Protein AF-A0A354TIG1-F1 (afdb_monomer_lite)

Secondary structure (DSSP, 8-state):
-----HHHHHHHHHHHHHHHHHHHSS--------TT-------SS-HHHH-TT--EEEESSTTTEEEETTPPTT---STTTEEEEE-TTT--EEEEETT--SSS-HHHHHHHHHHHTT---S----THHHHHHHHHHHHHTS----

Sequence (146 aa):
MFTMPSSLWHRLSFQRLLLLVLSMLGSSCAGMKNREGIILVIDREDVRTWNPLNVWAESATAPNHYFPRGMKKGTPLDETHGRWVIDPQDNWRFYVPHNGTSLYSRQLLDEMAKTATNQHSKKIFPLLFLGRLIEGVVQSAGNLPG

Radius of gyration: 25.39 Å; chains: 1; bounding box: 33×54×96 Å

Structure (mmCIF, N/CA/C/O backbone):
data_AF-A0A354TIG1-F1
#
_entry.id   AF-A0A354TIG1-F1
#
loop_
_atom_site.group_PDB
_atom_site.id
_atom_site.type_symbol
_atom_site.label_atom_id
_atom_site.label_alt_id
_atom_site.label_comp_id
_atom_site.label_asym_id
_atom_site.label_entity_id
_atom_site.label_seq_id
_atom_site.pdbx_PDB_ins_code
_atom_site.Cartn_x
_atom_site.Cartn_y
_atom_site.Cartn_z
_atom_site.occupancy
_atom_site.B_iso_or_equiv
_atom_site.auth_seq_id
_atom_site.auth_comp_id
_atom_site.auth_asym_id
_atom_site.auth_atom_id
_atom_site.pdbx_PDB_model_num
ATOM 1 N N . MET A 1 1 ? -10.319 -20.454 -67.296 1.00 46.06 1 MET A N 1
ATOM 2 C CA . MET A 1 1 ? -10.581 -21.251 -66.079 1.00 46.06 1 MET A CA 1
ATOM 3 C C . MET A 1 1 ? -9.219 -21.618 -65.499 1.00 46.06 1 MET A C 1
ATOM 5 O O . MET A 1 1 ? -8.534 -22.438 -66.089 1.00 46.06 1 MET A O 1
ATOM 9 N N . PHE A 1 2 ? -8.744 -20.902 -64.474 1.00 48.91 2 PHE A N 1
ATOM 10 C CA . PHE A 1 2 ? -7.401 -21.105 -63.911 1.00 48.91 2 PHE A CA 1
ATOM 11 C C . PHE A 1 2 ? -7.478 -22.095 -62.746 1.00 48.91 2 PHE A C 1
ATOM 13 O O . PHE A 1 2 ? -7.957 -21.758 -61.667 1.00 48.91 2 PHE A O 1
ATOM 20 N N . THR A 1 3 ? -7.026 -23.325 -62.972 1.00 54.56 3 THR A N 1
ATOM 21 C CA . THR A 1 3 ? -6.864 -24.345 -61.931 1.00 54.56 3 THR A CA 1
ATOM 22 C C . THR A 1 3 ? -5.490 -24.186 -61.289 1.00 54.56 3 THR A C 1
ATOM 24 O O . THR A 1 3 ? -4.472 -24.488 -61.909 1.00 54.56 3 THR A O 1
ATOM 27 N N . MET A 1 4 ? -5.452 -23.684 -60.053 1.00 45.88 4 MET A N 1
ATOM 28 C CA . MET A 1 4 ? -4.219 -23.637 -59.265 1.00 45.88 4 MET A CA 1
ATOM 29 C C . MET A 1 4 ? -3.849 -25.035 -58.737 1.00 45.88 4 MET A C 1
ATOM 31 O O . MET A 1 4 ? -4.734 -25.753 -58.264 1.00 45.88 4 MET A O 1
ATOM 35 N N . PRO A 1 5 ? -2.560 -25.423 -58.771 1.00 60.56 5 PRO A N 1
ATOM 36 C CA . PRO A 1 5 ? -2.109 -26.734 -58.317 1.00 60.56 5 PRO A CA 1
ATOM 37 C C . PRO A 1 5 ? -2.230 -26.891 -56.791 1.00 60.56 5 PRO A C 1
ATOM 39 O O . PRO A 1 5 ? -1.951 -25.975 -56.016 1.00 60.56 5 PRO A O 1
ATOM 42 N N . SER A 1 6 ? -2.636 -28.084 -56.355 1.00 58.69 6 SER A N 1
ATOM 43 C CA . SER A 1 6 ? -2.968 -28.449 -54.965 1.00 58.69 6 SER A CA 1
ATOM 44 C C . SER A 1 6 ? -1.831 -28.252 -53.949 1.00 58.69 6 SER A C 1
ATOM 46 O O . SER A 1 6 ? -2.088 -28.086 -52.757 1.00 58.69 6 SER A O 1
ATOM 48 N N . SER A 1 7 ? -0.576 -28.185 -54.396 1.00 54.44 7 SER A N 1
ATOM 49 C CA . SER A 1 7 ? 0.594 -27.937 -53.542 1.00 54.44 7 SER A CA 1
ATOM 50 C C . SER A 1 7 ? 0.713 -26.486 -53.045 1.00 54.44 7 SER A C 1
ATOM 52 O O . SER A 1 7 ? 1.366 -26.238 -52.029 1.00 54.44 7 SER A O 1
ATOM 54 N N . LEU A 1 8 ? 0.053 -25.527 -53.708 1.00 52.47 8 LEU A N 1
ATOM 55 C CA . LEU A 1 8 ? -0.011 -24.123 -53.277 1.00 52.47 8 LEU A CA 1
ATOM 56 C C . LEU A 1 8 ? -0.981 -23.920 -52.101 1.00 52.47 8 LEU A C 1
ATOM 58 O O . LEU A 1 8 ? -0.718 -23.093 -51.228 1.00 52.47 8 LEU A O 1
ATOM 62 N N . TRP A 1 9 ? -2.044 -24.727 -52.015 1.00 53.09 9 TRP A N 1
ATOM 63 C CA . TRP A 1 9 ? -3.046 -24.642 -50.945 1.00 53.09 9 TRP A CA 1
ATOM 64 C C . TRP A 1 9 ? -2.482 -25.007 -49.564 1.00 53.09 9 TRP A C 1
ATOM 66 O O . TRP A 1 9 ? -2.788 -24.338 -48.578 1.00 53.09 9 TRP A O 1
ATOM 76 N N . HIS A 1 10 ? -1.586 -25.997 -49.493 1.00 51.94 10 HIS A N 1
ATOM 77 C CA . HIS A 1 10 ? -0.934 -26.389 -48.237 1.00 51.94 10 HIS A CA 1
ATOM 78 C C . HIS A 1 10 ? 0.103 -25.371 -47.738 1.00 51.94 10 HIS A C 1
ATOM 80 O O . HIS A 1 10 ? 0.281 -25.211 -46.532 1.00 51.94 10 HIS A O 1
ATOM 86 N N . ARG A 1 11 ? 0.777 -24.645 -48.641 1.00 54.22 11 ARG A N 1
ATOM 87 C CA . ARG A 1 11 ? 1.739 -23.599 -48.248 1.00 54.22 11 ARG A CA 1
ATOM 88 C C . ARG A 1 11 ? 1.042 -22.343 -47.720 1.00 54.22 11 ARG A C 1
ATOM 90 O O . ARG A 1 11 ? 1.512 -21.748 -46.753 1.00 54.22 11 ARG A O 1
ATOM 97 N N . LEU A 1 12 ? -0.101 -21.984 -48.307 1.00 54.25 12 LEU A N 1
ATOM 98 C CA . LEU A 1 12 ? -0.926 -20.851 -47.874 1.00 54.25 12 LEU A CA 1
ATOM 99 C C . LEU A 1 12 ? -1.574 -21.076 -46.500 1.00 54.25 12 LEU A C 1
ATOM 101 O O . LEU A 1 12 ? -1.696 -20.123 -45.729 1.00 54.25 12 LEU A O 1
ATOM 105 N N . SER A 1 13 ? -1.956 -22.312 -46.161 1.00 62.47 13 SER A N 1
ATOM 106 C CA . SER A 1 13 ? -2.527 -22.616 -44.842 1.00 62.47 13 SER A CA 1
ATOM 107 C C . SER A 1 13 ? -1.475 -22.569 -43.733 1.00 62.47 13 SER A C 1
ATOM 109 O O . SER A 1 13 ? -1.733 -21.991 -42.679 1.00 62.47 13 SER A O 1
ATOM 111 N N . PHE A 1 14 ? -0.266 -23.079 -43.989 1.00 67.19 14 PHE A N 1
ATOM 112 C CA . PHE A 1 14 ? 0.815 -23.078 -43.004 1.00 67.19 14 PHE A CA 1
ATOM 113 C C . PHE A 1 14 ? 1.335 -21.667 -42.706 1.00 67.19 14 PHE A C 1
ATOM 115 O O . PHE A 1 14 ? 1.536 -21.325 -41.545 1.00 67.19 14 PHE A O 1
ATOM 122 N N . GLN A 1 15 ? 1.483 -20.809 -43.723 1.00 69.31 15 GLN A N 1
ATOM 123 C CA . GLN A 1 15 ? 1.880 -19.410 -43.510 1.00 69.31 15 GLN A CA 1
ATOM 124 C C . GLN A 1 15 ? 0.847 -18.627 -42.691 1.00 69.31 15 GLN A C 1
ATOM 126 O O . GLN A 1 15 ? 1.221 -17.845 -41.819 1.00 69.31 15 GLN A O 1
ATOM 131 N N . ARG A 1 16 ? -0.451 -18.859 -42.930 1.00 73.19 16 ARG A N 1
ATOM 132 C CA . ARG A 1 16 ? -1.525 -18.239 -42.141 1.00 73.19 16 ARG A CA 1
ATOM 133 C C . ARG A 1 16 ? -1.540 -18.752 -40.705 1.00 73.19 16 ARG A C 1
ATOM 135 O O . ARG A 1 16 ? -1.689 -17.946 -39.796 1.00 73.19 16 ARG A O 1
ATOM 142 N N . LEU A 1 17 ? -1.330 -20.053 -40.499 1.00 72.38 17 LEU A N 1
ATOM 143 C CA . LEU A 1 17 ? -1.237 -20.651 -39.166 1.00 72.38 17 LEU A CA 1
ATOM 144 C C . LEU A 1 17 ? -0.022 -20.111 -38.392 1.00 72.38 17 LEU A C 1
ATOM 146 O O . LEU A 1 17 ? -0.150 -19.752 -37.227 1.00 72.38 17 LEU A O 1
ATOM 150 N N . LEU A 1 18 ? 1.134 -19.980 -39.053 1.00 74.50 18 LEU A N 1
ATOM 151 C CA . LEU A 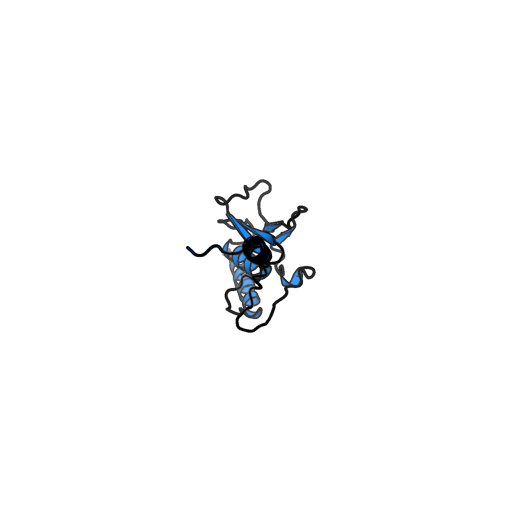1 18 ? 2.361 -19.442 -38.463 1.00 74.50 18 LEU A CA 1
ATOM 152 C C . LEU A 1 18 ? 2.206 -17.967 -38.066 1.00 74.50 18 LEU A C 1
ATOM 154 O O . LEU A 1 18 ? 2.618 -17.588 -36.975 1.00 74.50 18 LEU A O 1
ATOM 158 N N . LEU A 1 19 ? 1.568 -17.145 -38.908 1.00 70.88 19 LEU A N 1
ATOM 159 C CA . LEU A 1 19 ? 1.249 -15.750 -38.578 1.00 70.88 19 LEU A CA 1
ATOM 160 C C . LEU A 1 19 ? 0.287 -15.644 -37.385 1.00 70.88 19 LEU A C 1
ATOM 162 O O . LEU A 1 19 ? 0.457 -14.771 -36.538 1.00 70.88 19 LEU A O 1
ATOM 166 N N . LEU A 1 20 ? -0.687 -16.552 -37.283 1.00 70.50 20 LEU A N 1
ATOM 167 C CA . LEU A 1 20 ? -1.638 -16.599 -36.170 1.00 70.50 20 LEU A CA 1
ATOM 168 C C . LEU A 1 20 ? -0.939 -16.991 -34.858 1.00 70.50 20 LEU A C 1
ATOM 170 O O . LEU A 1 20 ? -1.121 -16.326 -33.840 1.00 70.50 20 LEU A O 1
ATOM 174 N N . VAL A 1 21 ? -0.057 -17.992 -34.898 1.00 70.50 21 VAL A N 1
ATOM 175 C CA . VAL A 1 21 ? 0.753 -18.415 -33.745 1.00 70.50 21 VAL A CA 1
ATOM 176 C C . VAL A 1 21 ? 1.742 -17.322 -33.319 1.00 70.50 21 VAL A C 1
ATOM 178 O O . VAL A 1 21 ? 1.860 -17.040 -32.129 1.00 70.50 21 VAL A O 1
ATOM 181 N N . LEU A 1 22 ? 2.385 -16.631 -34.266 1.00 64.62 22 LEU A N 1
ATOM 182 C CA . LEU A 1 22 ? 3.255 -15.485 -33.970 1.00 64.62 22 LEU A CA 1
ATOM 183 C C . LEU A 1 22 ? 2.481 -14.295 -33.383 1.00 64.62 22 LEU A C 1
ATOM 185 O O . LEU A 1 22 ? 3.019 -13.599 -32.527 1.00 64.62 22 LEU A O 1
ATOM 189 N N . SER A 1 23 ? 1.218 -14.083 -33.772 1.00 64.12 23 SER A N 1
ATOM 190 C CA . SER A 1 23 ? 0.374 -13.036 -33.173 1.00 64.12 23 SER A CA 1
ATOM 191 C C . SER A 1 23 ? -0.019 -13.336 -31.721 1.00 64.12 23 SER A C 1
ATOM 193 O O . SER A 1 23 ? -0.182 -12.411 -30.933 1.00 64.12 23 SER A O 1
ATOM 195 N N . MET A 1 24 ? -0.105 -14.618 -31.344 1.00 61.94 24 MET A N 1
ATOM 196 C CA . MET A 1 24 ? -0.391 -15.041 -29.966 1.00 61.94 24 MET A CA 1
ATOM 197 C C . MET A 1 24 ? 0.862 -15.150 -29.089 1.00 61.94 24 MET A C 1
ATOM 199 O O . MET A 1 24 ? 0.766 -15.057 -27.869 1.00 61.94 24 MET A O 1
ATOM 203 N N . LEU A 1 25 ? 2.040 -15.293 -29.703 1.00 55.94 25 LEU A N 1
ATOM 204 C CA . LEU A 1 25 ? 3.353 -15.216 -29.046 1.00 55.94 25 LEU A CA 1
ATOM 205 C C . LEU A 1 25 ? 3.935 -13.793 -29.041 1.00 55.94 25 LEU A C 1
ATOM 207 O O . LEU A 1 25 ? 5.066 -13.596 -28.595 1.00 55.94 25 LEU A O 1
ATOM 211 N N . GLY A 1 26 ? 3.164 -12.804 -29.510 1.00 51.12 26 GLY A N 1
ATOM 212 C CA . GLY A 1 26 ? 3.411 -11.376 -29.332 1.00 51.12 26 GLY A CA 1
ATOM 213 C C . GLY A 1 26 ? 3.365 -11.020 -27.852 1.00 51.12 26 GLY A C 1
ATOM 214 O O . GLY A 1 26 ? 2.361 -10.544 -27.336 1.00 51.12 26 GLY A O 1
ATOM 215 N N . SER A 1 27 ? 4.469 -11.334 -27.186 1.00 50.25 27 SER A N 1
ATOM 216 C CA . SER A 1 27 ? 4.759 -11.163 -25.777 1.00 50.25 27 SER A CA 1
ATOM 217 C C . SER A 1 27 ? 4.222 -9.837 -25.249 1.00 50.25 27 SER A C 1
ATOM 219 O O . SER A 1 27 ? 4.680 -8.764 -25.652 1.00 50.25 27 SER A O 1
ATOM 221 N N . SER A 1 28 ? 3.289 -9.923 -24.298 1.00 47.31 28 SER A N 1
ATOM 222 C CA . SER A 1 28 ? 2.941 -8.853 -23.363 1.00 47.31 28 SER A CA 1
ATOM 223 C C . SER A 1 28 ? 4.150 -8.523 -22.486 1.00 47.31 28 SER A C 1
ATOM 225 O O . SER A 1 28 ? 4.174 -8.779 -21.290 1.00 47.31 28 SER A O 1
ATOM 227 N N . CYS A 1 29 ? 5.177 -7.934 -23.084 1.00 45.56 29 CYS A N 1
ATOM 228 C CA . CYS A 1 29 ? 6.186 -7.171 -22.375 1.00 45.56 29 CYS A CA 1
ATOM 229 C C . CYS A 1 29 ? 5.916 -5.706 -22.693 1.00 45.56 29 CYS A C 1
ATOM 231 O O . CYS A 1 29 ? 6.692 -5.041 -23.378 1.00 45.56 29 CYS A O 1
ATOM 233 N N . ALA A 1 30 ? 4.788 -5.196 -22.197 1.00 48.12 30 ALA A N 1
ATOM 234 C CA . ALA A 1 30 ? 4.613 -3.763 -22.033 1.00 48.12 30 ALA A CA 1
ATOM 235 C C . ALA A 1 30 ? 5.559 -3.307 -20.910 1.00 48.12 30 ALA A C 1
ATOM 237 O O . ALA A 1 30 ? 5.154 -3.048 -19.782 1.00 48.12 30 ALA A O 1
ATOM 238 N N . GLY A 1 31 ? 6.858 -3.272 -21.214 1.00 47.19 31 GLY A N 1
ATOM 239 C CA . GLY A 1 31 ? 7.855 -2.624 -20.382 1.00 47.19 31 GLY A CA 1
ATOM 240 C C . GLY A 1 31 ? 7.571 -1.131 -20.414 1.00 47.19 31 GLY A C 1
ATOM 241 O O . GLY A 1 31 ? 7.894 -0.447 -21.386 1.00 47.19 31 GLY A O 1
ATOM 242 N N . MET A 1 32 ? 6.906 -0.635 -19.375 1.00 40.25 32 MET A N 1
ATOM 243 C CA . MET A 1 32 ? 6.563 0.773 -19.237 1.00 40.25 32 MET A CA 1
ATOM 244 C C . MET A 1 32 ? 7.852 1.569 -18.976 1.00 40.25 32 MET A C 1
ATOM 246 O O . MET A 1 32 ? 8.294 1.734 -17.843 1.00 40.25 32 MET A O 1
ATOM 250 N N . LYS A 1 33 ? 8.508 2.014 -20.052 1.00 38.00 33 LYS A N 1
ATOM 251 C CA . LYS A 1 33 ? 9.726 2.833 -20.006 1.00 38.00 33 LYS A CA 1
ATOM 252 C C . LYS A 1 33 ? 9.339 4.284 -19.712 1.00 38.00 33 LYS A C 1
ATOM 254 O O . LYS A 1 33 ? 8.537 4.873 -20.437 1.00 38.00 33 LYS A O 1
ATOM 259 N N . ASN A 1 34 ? 9.893 4.884 -18.659 1.00 49.50 34 ASN A N 1
ATOM 260 C CA . ASN A 1 34 ? 9.732 6.322 -18.441 1.00 49.50 34 ASN A CA 1
ATOM 261 C C . ASN A 1 34 ? 10.524 7.123 -19.501 1.00 49.50 34 ASN A C 1
ATOM 263 O O . ASN A 1 34 ? 11.406 6.600 -20.181 1.00 49.50 34 ASN A O 1
ATOM 267 N N . ARG A 1 35 ? 10.200 8.415 -19.663 1.00 44.94 35 ARG A N 1
ATOM 268 C CA . ARG A 1 35 ? 10.808 9.303 -20.682 1.00 44.94 35 ARG A CA 1
ATOM 269 C C . ARG A 1 35 ? 12.324 9.513 -20.517 1.00 44.94 35 ARG A C 1
ATOM 271 O O . ARG A 1 35 ? 12.938 10.054 -21.426 1.00 44.94 35 ARG A O 1
ATOM 278 N N . GLU A 1 36 ? 12.901 9.089 -19.397 1.00 49.44 36 GLU A N 1
ATOM 279 C CA . GLU A 1 36 ? 14.302 9.319 -19.014 1.00 49.44 36 GLU A CA 1
ATOM 280 C C . GLU A 1 36 ? 15.128 8.020 -18.967 1.00 49.44 36 GLU A C 1
ATOM 282 O O . GLU A 1 36 ? 16.335 8.064 -18.770 1.00 49.44 36 GLU A O 1
ATOM 287 N N . GLY A 1 37 ? 14.506 6.852 -19.172 1.00 45.75 37 GLY A N 1
ATOM 288 C CA . GLY A 1 37 ? 15.184 5.553 -19.148 1.00 45.75 37 GLY A CA 1
ATOM 289 C C . GLY A 1 37 ? 15.649 5.078 -17.765 1.00 45.75 37 GLY A C 1
ATOM 290 O O . GLY A 1 37 ? 16.281 4.028 -17.688 1.00 45.75 37 GLY A O 1
ATOM 291 N N . ILE A 1 38 ? 15.336 5.802 -16.687 1.00 46.03 38 ILE A N 1
ATOM 292 C CA . ILE A 1 38 ? 15.730 5.439 -15.322 1.00 46.03 38 ILE A CA 1
ATOM 293 C C . ILE A 1 38 ? 14.687 4.485 -14.746 1.00 46.03 38 ILE A C 1
ATOM 295 O O . ILE A 1 38 ? 13.588 4.900 -14.384 1.00 46.03 38 ILE A O 1
ATOM 299 N N . ILE A 1 39 ? 15.023 3.204 -14.639 1.00 52.31 39 ILE A N 1
ATOM 300 C CA . ILE A 1 39 ? 14.222 2.257 -13.866 1.00 52.31 39 ILE A CA 1
ATOM 301 C C . ILE A 1 39 ? 14.553 2.510 -12.392 1.00 52.31 39 ILE A C 1
ATOM 303 O O . ILE A 1 39 ? 15.606 2.100 -11.911 1.00 52.31 39 ILE A O 1
ATOM 307 N N . LEU A 1 40 ? 13.677 3.222 -11.682 1.00 52.50 40 LEU A N 1
ATOM 308 C CA . LEU A 1 40 ? 13.700 3.241 -10.221 1.00 52.50 40 LEU A CA 1
ATOM 309 C C . LEU A 1 40 ? 13.192 1.878 -9.749 1.00 52.50 40 LEU A C 1
ATOM 311 O O . LEU A 1 40 ? 11.993 1.665 -9.593 1.00 52.50 40 LEU A O 1
ATOM 315 N N . VAL A 1 41 ? 14.114 0.930 -9.603 1.00 57.88 41 VAL A N 1
ATOM 316 C CA . VAL A 1 41 ? 13.839 -0.321 -8.900 1.00 57.88 41 VAL A CA 1
ATOM 317 C C . VAL A 1 41 ? 13.843 0.032 -7.420 1.00 57.88 41 VAL A C 1
ATOM 319 O O . VAL A 1 41 ? 14.885 0.377 -6.868 1.00 57.88 41 VAL A O 1
ATOM 322 N N . ILE A 1 42 ? 12.668 0.023 -6.794 1.00 64.12 42 ILE A N 1
ATOM 323 C CA . ILE A 1 42 ? 12.604 0.065 -5.336 1.00 64.12 42 ILE A CA 1
ATOM 324 C C . ILE A 1 42 ? 13.100 -1.291 -4.861 1.00 64.12 42 ILE A C 1
ATOM 326 O O . ILE A 1 42 ? 12.523 -2.315 -5.228 1.00 64.12 42 ILE A O 1
ATOM 330 N N . ASP A 1 43 ? 14.152 -1.288 -4.049 1.00 68.00 43 ASP A N 1
ATOM 331 C CA . ASP A 1 43 ? 14.537 -2.482 -3.317 1.00 68.00 43 ASP A CA 1
ATOM 332 C C . ASP A 1 43 ? 13.462 -2.771 -2.262 1.00 68.00 43 ASP A C 1
ATOM 334 O O . ASP A 1 43 ? 13.310 -2.066 -1.262 1.00 68.00 43 ASP A O 1
ATOM 338 N N . ARG A 1 44 ? 12.649 -3.787 -2.546 1.00 71.56 44 ARG A N 1
ATOM 339 C CA . ARG A 1 44 ? 11.551 -4.220 -1.685 1.00 71.56 44 ARG A CA 1
ATOM 340 C C . ARG A 1 44 ? 12.039 -4.879 -0.400 1.00 71.56 44 ARG A C 1
ATOM 342 O O . ARG A 1 44 ? 11.291 -4.870 0.580 1.00 71.56 44 ARG A O 1
ATOM 349 N N . GLU A 1 45 ? 13.260 -5.414 -0.398 1.00 74.69 45 GLU A N 1
ATOM 350 C CA . GLU A 1 45 ? 13.885 -6.005 0.787 1.00 74.69 45 GLU A CA 1
ATOM 351 C C . GLU A 1 45 ? 14.268 -4.915 1.796 1.00 74.69 45 GLU A C 1
ATOM 353 O O . GLU A 1 45 ? 14.173 -5.122 3.009 1.00 74.69 45 GLU A O 1
ATOM 358 N N . ASP A 1 46 ? 14.582 -3.706 1.318 1.00 79.62 46 ASP A N 1
ATOM 359 C CA . ASP A 1 46 ? 14.797 -2.550 2.182 1.00 79.62 46 ASP A CA 1
ATOM 360 C C . ASP A 1 46 ? 13.482 -1.834 2.522 1.00 79.62 46 ASP A C 1
ATOM 362 O O . ASP A 1 46 ? 13.107 -0.811 1.941 1.00 79.62 46 ASP A O 1
ATOM 366 N N . VAL A 1 47 ? 12.801 -2.335 3.556 1.00 79.12 47 VAL A N 1
ATOM 367 C CA . VAL A 1 47 ? 11.573 -1.743 4.119 1.00 79.12 47 VAL A CA 1
ATOM 368 C C . VAL A 1 47 ? 11.719 -0.245 4.424 1.00 79.12 47 VAL A C 1
ATOM 370 O O . VAL A 1 47 ? 10.731 0.490 4.360 1.00 79.12 47 VAL A O 1
ATOM 373 N N . ARG A 1 48 ? 12.926 0.255 4.723 1.00 76.94 48 ARG A N 1
ATOM 374 C CA . ARG A 1 48 ? 13.127 1.677 5.043 1.00 76.94 48 ARG A CA 1
ATOM 375 C C . ARG A 1 48 ? 12.967 2.580 3.826 1.00 76.94 48 ARG A C 1
ATOM 377 O O . ARG A 1 48 ? 12.613 3.744 4.002 1.00 76.94 48 ARG A O 1
ATOM 384 N N . THR A 1 49 ? 13.195 2.069 2.618 1.00 78.12 49 THR A N 1
ATOM 385 C CA . THR A 1 49 ? 13.085 2.869 1.390 1.00 78.12 49 THR A CA 1
ATOM 386 C C . THR A 1 49 ? 11.636 3.100 0.979 1.00 78.12 49 THR A C 1
ATOM 388 O O . THR A 1 49 ? 11.275 4.217 0.611 1.00 78.12 49 THR A O 1
ATOM 391 N N . TRP A 1 50 ? 10.782 2.080 1.088 1.00 83.75 50 TRP A N 1
ATOM 392 C CA . TRP A 1 50 ? 9.399 2.146 0.602 1.00 83.75 50 TRP A CA 1
ATOM 393 C C . TRP A 1 50 ? 8.349 2.300 1.710 1.00 83.75 50 TRP A C 1
ATOM 395 O O . TRP A 1 50 ? 7.236 2.757 1.446 1.00 83.75 50 TRP A O 1
ATOM 405 N N . ASN A 1 51 ? 8.699 1.978 2.959 1.00 89.94 51 ASN A N 1
ATOM 406 C CA . ASN A 1 51 ? 7.848 2.132 4.141 1.00 89.94 51 ASN A CA 1
ATOM 407 C C . ASN A 1 51 ? 8.554 2.892 5.288 1.00 89.94 51 ASN 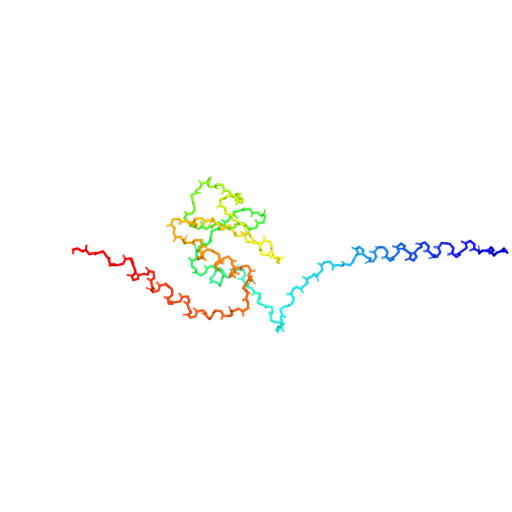A C 1
ATOM 409 O O . ASN A 1 51 ? 8.533 2.424 6.430 1.00 89.94 51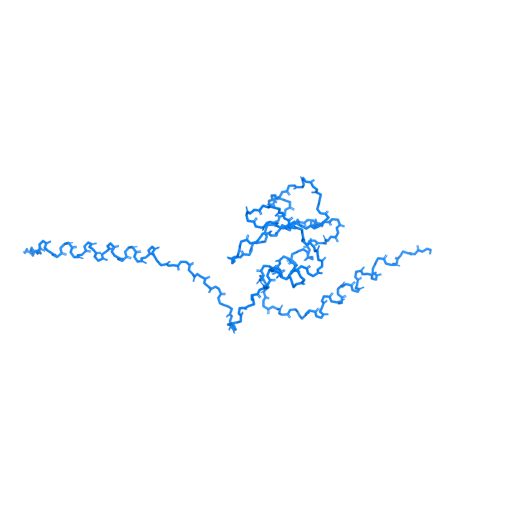 ASN A O 1
ATOM 413 N N . PRO A 1 52 ? 9.161 4.073 5.046 1.00 84.25 52 PRO A N 1
ATOM 414 C CA . PRO A 1 52 ? 9.939 4.806 6.055 1.00 84.25 52 PRO A CA 1
ATOM 415 C C . PRO A 1 52 ? 9.139 5.166 7.313 1.00 84.25 52 PRO A C 1
ATOM 417 O O . PRO A 1 52 ? 9.686 5.210 8.410 1.00 84.25 52 PRO A O 1
ATOM 420 N N . LEU A 1 53 ? 7.832 5.404 7.165 1.00 89.12 53 LEU A N 1
ATOM 421 C CA . LEU A 1 53 ? 6.931 5.728 8.276 1.00 89.12 53 LEU A CA 1
ATOM 422 C C . LEU A 1 53 ? 6.308 4.489 8.932 1.00 89.12 53 LEU A C 1
ATOM 424 O O . LEU A 1 53 ? 5.466 4.630 9.817 1.00 89.12 53 LEU A O 1
ATOM 428 N N . ASN A 1 54 ? 6.689 3.286 8.487 1.00 92.31 54 ASN A N 1
ATOM 429 C CA . ASN A 1 54 ? 6.136 2.012 8.945 1.00 92.31 54 ASN A CA 1
ATOM 430 C C . ASN A 1 54 ? 4.591 1.991 8.922 1.00 92.31 54 ASN A C 1
ATOM 432 O O . ASN A 1 54 ? 3.949 1.406 9.792 1.00 92.31 54 ASN A O 1
ATOM 436 N N . VAL A 1 55 ? 3.992 2.657 7.932 1.00 95.25 55 VAL A N 1
ATOM 437 C CA . VAL A 1 55 ? 2.538 2.787 7.748 1.00 95.25 55 VAL A CA 1
ATOM 438 C C . VAL A 1 55 ? 1.901 1.474 7.317 1.00 95.25 55 VAL A C 1
ATOM 440 O O . VAL A 1 55 ? 0.758 1.205 7.682 1.00 95.25 55 VAL A O 1
ATOM 443 N N . TRP A 1 56 ? 2.631 0.647 6.572 1.00 94.81 56 TRP A N 1
ATOM 444 C CA . TRP A 1 56 ? 2.140 -0.622 6.044 1.00 94.81 56 TRP A CA 1
ATOM 445 C C . TRP A 1 56 ? 2.533 -1.797 6.935 1.00 94.81 56 TRP A C 1
ATOM 447 O O . TRP A 1 56 ? 3.669 -1.879 7.404 1.00 94.81 56 TRP A O 1
ATOM 457 N N . ALA A 1 57 ? 1.593 -2.714 7.145 1.00 92.06 57 ALA A N 1
ATOM 458 C CA . ALA A 1 57 ? 1.806 -4.012 7.764 1.00 92.06 57 ALA A CA 1
ATOM 459 C C . ALA A 1 57 ? 1.535 -5.112 6.736 1.00 92.06 57 ALA A C 1
ATOM 461 O O . ALA A 1 57 ? 0.521 -5.082 6.039 1.00 92.06 57 ALA A O 1
ATOM 462 N N . GLU A 1 58 ? 2.452 -6.068 6.652 1.00 89.38 58 GLU A N 1
ATOM 463 C CA . GLU A 1 58 ? 2.353 -7.204 5.744 1.00 89.38 58 GLU A CA 1
ATOM 464 C C . GLU A 1 58 ? 1.267 -8.187 6.196 1.00 89.38 58 GLU A C 1
ATOM 466 O O . GLU A 1 58 ? 1.115 -8.496 7.381 1.00 89.38 58 GLU A O 1
ATOM 471 N N . SER A 1 59 ? 0.507 -8.685 5.229 1.00 84.00 59 SER A N 1
ATOM 472 C CA . SER A 1 59 ? -0.349 -9.849 5.377 1.00 84.00 59 SER A CA 1
ATOM 473 C C . SER A 1 59 ? 0.424 -11.090 4.957 1.00 84.00 59 SER A C 1
ATOM 475 O O . SER A 1 59 ? 1.035 -11.098 3.896 1.00 84.00 59 SER A O 1
ATOM 477 N N . ALA A 1 60 ? 0.341 -12.167 5.736 1.00 73.62 60 ALA A N 1
ATOM 478 C CA . ALA A 1 60 ? 1.046 -13.428 5.480 1.00 73.62 60 ALA A CA 1
ATOM 479 C C . ALA A 1 60 ? 0.536 -14.223 4.249 1.00 73.62 60 ALA A C 1
ATOM 481 O O . ALA A 1 60 ? 0.704 -15.437 4.176 1.00 73.62 60 ALA A O 1
ATOM 482 N N . THR A 1 61 ? -0.145 -13.575 3.304 1.00 71.69 61 THR A N 1
ATOM 483 C CA . THR A 1 61 ? -0.765 -14.201 2.130 1.00 71.69 61 THR A CA 1
ATOM 484 C C . THR A 1 61 ? -0.036 -13.806 0.854 1.00 71.69 61 THR A C 1
ATOM 486 O O . THR A 1 61 ? 0.337 -12.645 0.722 1.00 71.69 61 THR A O 1
ATOM 489 N N . ALA A 1 62 ? 0.062 -14.729 -0.106 1.00 61.53 62 ALA A N 1
ATOM 490 C CA . ALA A 1 62 ? 0.452 -14.435 -1.485 1.00 61.53 62 ALA A CA 1
ATOM 491 C C . ALA A 1 62 ? -0.801 -14.163 -2.352 1.00 61.53 62 ALA A C 1
ATOM 493 O O . ALA A 1 62 ? -1.764 -14.930 -2.254 1.00 61.53 62 ALA A O 1
ATOM 494 N N . PRO A 1 63 ? -0.825 -13.132 -3.223 1.00 68.88 63 PRO A N 1
ATOM 495 C CA . PRO A 1 63 ? 0.194 -12.089 -3.405 1.00 68.88 63 PRO A CA 1
ATOM 496 C C . PRO A 1 63 ? 0.329 -11.195 -2.166 1.00 68.88 63 PRO A C 1
ATOM 498 O O . PRO A 1 63 ? -0.628 -11.084 -1.401 1.00 68.88 63 PRO A O 1
ATOM 501 N N . ASN A 1 64 ? 1.494 -10.558 -1.991 1.00 83.62 64 ASN A N 1
ATOM 502 C CA . ASN A 1 64 ? 1.786 -9.722 -0.823 1.00 83.62 64 ASN A CA 1
ATOM 503 C C . ASN A 1 64 ? 0.743 -8.599 -0.697 1.00 83.62 64 ASN A C 1
ATOM 505 O O . ASN A 1 64 ? 0.721 -7.647 -1.487 1.00 83.62 64 ASN A O 1
ATOM 509 N N . HIS A 1 65 ? -0.139 -8.732 0.295 1.00 90.81 65 HIS A N 1
ATOM 510 C CA . HIS A 1 65 ? -1.108 -7.707 0.662 1.00 90.81 65 HIS A CA 1
ATOM 511 C C . HIS A 1 65 ? -0.566 -6.906 1.840 1.00 90.81 65 HIS A C 1
ATOM 513 O O . HIS A 1 65 ? -0.080 -7.469 2.817 1.00 90.81 65 HIS A O 1
ATOM 519 N N . TYR A 1 66 ? -0.720 -5.592 1.778 1.00 93.56 66 TYR A N 1
ATOM 520 C CA . TYR A 1 66 ? -0.326 -4.672 2.827 1.00 93.56 66 TYR A CA 1
ATOM 521 C C . TYR A 1 66 ? -1.532 -3.878 3.301 1.00 93.56 66 TYR A C 1
ATOM 523 O O . TYR A 1 66 ? -2.255 -3.256 2.515 1.00 93.56 66 TYR A O 1
ATOM 531 N N . PHE A 1 67 ? -1.718 -3.879 4.615 1.00 94.81 67 PHE A N 1
ATOM 532 C CA . PHE A 1 67 ? -2.777 -3.143 5.284 1.00 94.81 67 PHE A CA 1
ATOM 533 C C . PHE A 1 67 ? -2.190 -1.972 6.063 1.00 94.81 67 PHE A C 1
ATOM 535 O O . PHE A 1 67 ? -1.106 -2.098 6.641 1.00 94.81 67 PHE A O 1
ATOM 542 N N . PRO A 1 68 ? -2.877 -0.826 6.108 1.00 95.88 68 PRO A N 1
ATOM 543 C CA . PRO A 1 68 ? -2.394 0.305 6.869 1.00 95.88 68 PRO A CA 1
ATOM 544 C C . PRO 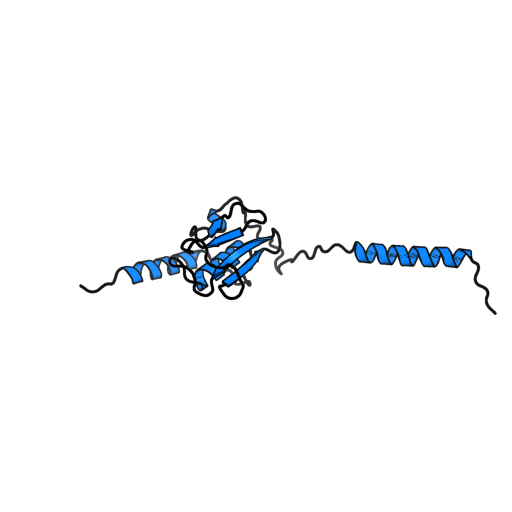A 1 68 ? -2.512 -0.001 8.364 1.00 95.88 68 PRO A C 1
ATOM 546 O O . PRO A 1 68 ? -3.528 -0.518 8.844 1.00 95.88 68 PRO A O 1
ATOM 549 N N . ARG A 1 69 ? -1.480 0.338 9.136 1.00 94.25 69 ARG A N 1
ATOM 550 C CA . ARG A 1 69 ? -1.541 0.235 10.595 1.00 94.25 69 ARG A CA 1
ATOM 551 C C . ARG A 1 69 ? -2.639 1.155 11.143 1.00 94.25 69 ARG A C 1
ATOM 553 O O . ARG A 1 69 ? -2.961 2.205 10.583 1.00 94.25 69 ARG A O 1
ATOM 560 N N . GLY A 1 70 ? -3.244 0.730 12.250 1.00 90.75 70 GLY A N 1
ATOM 561 C CA . GLY A 1 70 ? -4.409 1.401 12.839 1.00 90.75 70 GLY A CA 1
ATOM 562 C C . GLY A 1 70 ? -5.743 1.033 12.181 1.00 90.75 70 GLY A C 1
ATOM 563 O O . GLY A 1 70 ? -6.791 1.503 12.619 1.00 90.75 70 GLY A O 1
ATOM 564 N N . MET A 1 71 ? -5.743 0.186 11.149 1.00 91.06 71 MET A N 1
ATOM 565 C CA . MET A 1 71 ? -6.975 -0.385 10.612 1.00 91.06 71 MET A CA 1
ATOM 566 C C . MET A 1 71 ? -7.563 -1.402 11.596 1.00 91.06 71 MET A C 1
ATOM 568 O O . MET A 1 71 ? -6.850 -2.252 12.136 1.00 91.06 71 MET A O 1
ATOM 572 N N . LYS A 1 72 ? -8.876 -1.329 11.842 1.00 88.44 72 LYS A N 1
ATOM 573 C CA . LYS A 1 72 ? -9.555 -2.284 12.727 1.00 88.44 72 LYS A CA 1
ATOM 574 C C . LYS A 1 72 ? -9.591 -3.663 12.070 1.00 88.44 72 LYS A C 1
ATOM 576 O O . LYS A 1 72 ? -9.940 -3.790 10.894 1.00 88.44 72 LYS A O 1
ATOM 581 N N . LYS A 1 73 ? -9.281 -4.707 12.839 1.00 86.50 73 LYS A N 1
ATOM 582 C CA . LYS A 1 73 ? -9.418 -6.094 12.377 1.00 86.50 73 LYS A CA 1
ATOM 583 C C . LYS A 1 73 ? -10.873 -6.362 11.973 1.00 86.50 73 LYS A C 1
ATOM 585 O O . LYS A 1 73 ? -11.786 -5.953 12.683 1.00 86.50 73 LYS A O 1
ATOM 590 N N . GLY A 1 74 ? -11.072 -7.037 10.842 1.00 85.44 74 GLY A N 1
ATOM 591 C CA . GLY A 1 74 ? -12.407 -7.328 10.306 1.00 85.44 74 GLY A CA 1
ATOM 592 C C . GLY A 1 74 ? -13.059 -6.172 9.542 1.00 85.44 74 GLY A C 1
ATOM 593 O O . GLY A 1 74 ? -14.209 -6.303 9.141 1.00 85.44 74 GLY A O 1
ATOM 594 N N . THR A 1 75 ? -12.351 -5.058 9.319 1.00 86.81 75 THR A N 1
ATOM 595 C CA . THR A 1 75 ? -12.846 -4.008 8.417 1.00 86.81 75 THR A CA 1
ATOM 596 C C . THR A 1 75 ? -12.983 -4.582 7.001 1.00 86.81 75 THR A C 1
ATOM 598 O O . THR A 1 75 ? -12.035 -5.226 6.538 1.00 86.81 75 THR A O 1
ATOM 601 N N . PRO A 1 76 ? -14.113 -4.362 6.307 1.00 90.75 76 PRO A N 1
ATOM 602 C CA . PRO A 1 76 ? -14.282 -4.835 4.939 1.00 90.75 76 PRO A CA 1
ATOM 603 C C . PRO A 1 76 ? -13.231 -4.235 3.990 1.00 90.75 76 PRO A C 1
ATOM 605 O O . PRO A 1 76 ? -12.827 -3.079 4.139 1.00 90.75 76 PRO A O 1
ATOM 608 N N . LEU A 1 77 ? -12.782 -5.041 3.024 1.00 91.75 77 LEU A N 1
ATOM 609 C CA . LEU A 1 77 ? -11.714 -4.712 2.062 1.00 91.75 77 LEU A CA 1
ATOM 610 C C . LEU A 1 77 ? -12.242 -4.474 0.639 1.00 91.75 77 LEU A C 1
ATOM 612 O O . LEU A 1 77 ? -11.519 -4.652 -0.343 1.00 91.75 77 LEU A O 1
ATOM 616 N N . ASP A 1 78 ? -13.523 -4.140 0.535 1.00 92.31 78 ASP A N 1
ATOM 617 C CA . ASP A 1 78 ? -14.210 -3.897 -0.727 1.00 92.31 78 ASP A CA 1
ATOM 618 C C . ASP A 1 78 ? -14.061 -2.440 -1.204 1.00 92.31 78 ASP A C 1
ATOM 620 O O . ASP A 1 78 ? -13.564 -1.557 -0.499 1.00 92.31 78 ASP A O 1
ATOM 624 N N . GLU A 1 79 ? -14.525 -2.183 -2.425 1.00 91.19 79 GLU A N 1
ATOM 625 C CA . GLU A 1 79 ? -14.443 -0.871 -3.077 1.00 91.19 79 GLU A CA 1
ATOM 626 C C . GLU A 1 79 ? -15.284 0.219 -2.386 1.00 91.19 79 GLU A C 1
ATOM 628 O O . GLU A 1 79 ? -15.045 1.416 -2.573 1.00 91.19 79 GLU A O 1
ATOM 633 N N . THR A 1 80 ? -16.255 -0.172 -1.554 1.00 94.56 80 THR A N 1
ATOM 634 C CA . THR A 1 80 ? -17.102 0.775 -0.815 1.00 94.56 80 THR A CA 1
ATOM 635 C C . THR A 1 80 ? -16.387 1.345 0.409 1.00 94.56 80 THR A C 1
ATOM 637 O O . THR A 1 80 ? -16.689 2.460 0.833 1.00 94.56 80 THR A O 1
ATOM 640 N N . HIS A 1 81 ? -15.391 0.629 0.939 1.00 93.44 81 HIS A N 1
ATOM 641 C CA . HIS A 1 81 ? -14.633 1.029 2.127 1.00 93.44 81 HIS A CA 1
ATOM 642 C C . HIS A 1 81 ? -13.228 1.549 1.806 1.00 93.44 81 HIS A C 1
ATOM 644 O O . HIS A 1 81 ? -12.614 2.234 2.632 1.00 93.44 81 HIS A O 1
ATOM 650 N N . GLY A 1 82 ? -12.720 1.276 0.609 1.00 95.62 82 GLY A N 1
ATOM 651 C CA . GLY A 1 82 ? -11.407 1.728 0.185 1.00 95.62 82 GLY A CA 1
ATOM 652 C C . GLY A 1 82 ? -11.091 1.330 -1.242 1.00 95.62 82 GLY A C 1
ATOM 653 O O . GLY A 1 82 ? -11.972 1.091 -2.061 1.00 95.62 82 GLY A O 1
ATOM 654 N N . ARG A 1 83 ? -9.802 1.289 -1.556 1.00 95.69 83 ARG A N 1
ATOM 655 C CA . ARG A 1 83 ? -9.307 0.861 -2.862 1.00 95.69 83 ARG A CA 1
ATOM 656 C C . ARG A 1 83 ? -7.964 0.169 -2.728 1.00 95.69 83 ARG A C 1
ATOM 658 O O . ARG A 1 83 ? -7.175 0.496 -1.843 1.00 95.69 83 ARG A O 1
ATOM 665 N N . TRP A 1 84 ? -7.675 -0.722 -3.662 1.00 94.25 84 TRP A N 1
ATOM 666 C CA . TRP A 1 84 ? -6.360 -1.331 -3.787 1.00 94.25 84 TRP A CA 1
ATOM 667 C C . TRP A 1 84 ? -5.467 -0.506 -4.713 1.00 94.25 84 TRP A C 1
ATOM 669 O O . TRP A 1 84 ? -5.873 -0.109 -5.804 1.00 94.25 84 TRP A O 1
ATOM 679 N N . VAL A 1 85 ? -4.237 -0.259 -4.274 1.00 93.38 85 VAL A N 1
ATOM 680 C CA . VAL A 1 85 ? -3.147 0.251 -5.107 1.00 93.38 85 VAL A CA 1
ATOM 681 C C . VAL A 1 85 ? -2.234 -0.926 -5.397 1.00 93.38 85 VAL A C 1
ATOM 683 O O . VAL A 1 85 ? -1.662 -1.506 -4.476 1.00 93.38 85 VAL A O 1
ATOM 686 N N . ILE A 1 86 ? -2.165 -1.312 -6.666 1.00 91.19 86 ILE A N 1
ATOM 687 C CA . ILE A 1 86 ? -1.467 -2.518 -7.107 1.00 91.19 86 ILE A CA 1
ATOM 688 C C . ILE A 1 86 ? -0.248 -2.096 -7.917 1.00 91.19 86 ILE A C 1
ATOM 690 O O . ILE A 1 86 ? -0.378 -1.317 -8.865 1.00 91.19 86 ILE A O 1
ATOM 694 N N . ASP A 1 87 ? 0.920 -2.604 -7.541 1.00 87.00 87 ASP A N 1
ATOM 695 C CA . ASP A 1 87 ? 2.129 -2.460 -8.341 1.00 87.00 87 ASP A CA 1
ATOM 696 C C . ASP A 1 87 ? 2.012 -3.335 -9.604 1.00 87.00 87 ASP A C 1
ATOM 698 O O . ASP A 1 87 ? 1.811 -4.550 -9.497 1.00 87.00 87 ASP A O 1
ATOM 702 N N . PRO A 1 88 ? 2.105 -2.752 -10.811 1.00 80.69 88 PRO A N 1
ATOM 703 C CA . PRO A 1 88 ? 1.987 -3.507 -12.053 1.00 80.69 88 PRO A CA 1
ATOM 704 C C . PRO A 1 88 ? 3.160 -4.465 -12.319 1.00 80.69 88 PRO A C 1
ATOM 706 O O . PRO A 1 88 ? 3.036 -5.310 -13.202 1.00 80.69 88 PRO A O 1
ATOM 709 N N . GLN A 1 89 ? 4.295 -4.331 -11.621 1.00 80.25 89 GLN A N 1
ATOM 710 C CA . GLN A 1 89 ? 5.487 -5.153 -11.849 1.00 80.25 89 GLN A CA 1
ATOM 711 C C . GLN A 1 89 ? 5.473 -6.444 -11.026 1.00 80.25 89 GLN A C 1
ATOM 713 O O . GLN A 1 89 ? 5.685 -7.523 -11.577 1.00 80.25 89 GLN A O 1
ATOM 718 N N . ASP A 1 90 ? 5.215 -6.341 -9.722 1.00 81.12 90 ASP A N 1
ATOM 719 C CA . ASP A 1 90 ? 5.332 -7.447 -8.760 1.00 81.12 90 ASP A CA 1
ATOM 720 C C . ASP A 1 90 ? 3.988 -7.846 -8.115 1.00 81.12 90 ASP A C 1
ATOM 722 O O . ASP A 1 90 ? 3.931 -8.775 -7.308 1.00 81.12 90 ASP A O 1
ATOM 726 N N . ASN A 1 91 ? 2.884 -7.197 -8.509 1.00 85.44 91 ASN A N 1
ATOM 727 C CA . ASN A 1 91 ? 1.537 -7.398 -7.968 1.00 85.44 91 ASN A CA 1
ATOM 728 C C . ASN A 1 91 ? 1.412 -7.151 -6.458 1.00 85.44 91 ASN A C 1
ATOM 730 O O . ASN A 1 91 ? 0.454 -7.640 -5.849 1.00 85.44 91 ASN A O 1
ATOM 734 N N . TRP A 1 92 ? 2.316 -6.384 -5.847 1.00 88.69 92 TRP A N 1
ATOM 735 C CA . TRP A 1 92 ? 2.146 -5.943 -4.466 1.00 88.69 92 TRP A CA 1
ATOM 736 C C . TRP A 1 92 ? 0.900 -5.082 -4.333 1.00 88.69 92 TRP A C 1
ATOM 738 O O . TRP A 1 92 ? 0.634 -4.215 -5.167 1.00 88.69 92 TRP A O 1
ATOM 748 N N . ARG A 1 93 ? 0.116 -5.321 -3.280 1.00 92.25 93 ARG A N 1
ATOM 749 C CA . ARG A 1 93 ? -1.191 -4.679 -3.118 1.00 92.25 93 ARG A CA 1
ATOM 750 C C . ARG A 1 93 ? -1.271 -3.936 -1.802 1.00 92.25 93 ARG A C 1
ATOM 752 O O . ARG A 1 93 ? -1.135 -4.532 -0.741 1.00 92.25 93 ARG A O 1
ATOM 759 N N . PHE A 1 94 ? -1.583 -2.652 -1.874 1.00 94.19 94 PHE A N 1
ATOM 760 C CA . PHE A 1 94 ? -1.734 -1.771 -0.723 1.00 94.19 94 PHE A CA 1
ATOM 761 C C . PHE A 1 94 ? -3.183 -1.320 -0.606 1.00 94.19 94 PHE A C 1
ATOM 763 O O . PHE A 1 94 ? -3.723 -0.729 -1.543 1.00 94.19 94 PHE A O 1
ATOM 770 N N . TYR A 1 95 ? -3.826 -1.595 0.525 1.00 95.69 95 TYR A N 1
ATOM 771 C CA . TYR A 1 95 ? -5.208 -1.172 0.736 1.00 95.69 95 TYR A CA 1
ATOM 772 C C . TYR A 1 95 ? -5.275 0.246 1.305 1.00 95.69 95 TYR A C 1
ATOM 774 O O . TYR A 1 95 ? -4.766 0.511 2.393 1.00 95.69 95 TYR A O 1
ATOM 782 N N . VAL A 1 96 ? -5.952 1.157 0.609 1.00 96.62 96 VAL A N 1
ATOM 783 C CA . VAL A 1 96 ? -6.187 2.525 1.081 1.00 96.62 96 VAL A CA 1
ATOM 784 C C . VAL A 1 96 ? -7.665 2.697 1.445 1.00 96.62 96 VAL A C 1
ATOM 786 O O . VAL A 1 96 ? -8.501 2.782 0.543 1.00 96.62 96 VAL A O 1
ATOM 789 N N . PRO A 1 97 ? -8.021 2.771 2.740 1.00 96.38 97 PRO A N 1
ATOM 790 C CA . PRO A 1 97 ? -9.387 3.058 3.169 1.00 96.38 97 PRO A CA 1
ATOM 791 C C . PRO A 1 97 ? -9.791 4.500 2.831 1.00 96.38 97 PRO A C 1
ATOM 793 O O . PRO A 1 97 ? -9.003 5.433 3.011 1.00 96.38 97 PRO A O 1
ATOM 796 N N . HIS A 1 98 ? -11.045 4.708 2.415 1.00 94.56 98 HIS A N 1
ATOM 797 C CA . HIS A 1 98 ? -11.558 6.036 2.027 1.00 94.56 98 HIS A CA 1
ATOM 798 C C . HIS A 1 98 ? -11.486 7.061 3.165 1.00 94.56 98 HIS A C 1
ATOM 800 O O . HIS A 1 98 ? -11.263 8.247 2.927 1.00 94.56 98 HIS A O 1
ATOM 806 N N . ASN A 1 99 ? -11.615 6.589 4.405 1.00 93.75 99 ASN A N 1
ATOM 807 C CA . ASN A 1 99 ? -11.599 7.420 5.608 1.00 93.75 99 ASN A CA 1
ATOM 808 C C . ASN A 1 99 ? -10.246 7.406 6.338 1.00 93.75 99 ASN A C 1
ATOM 810 O O . ASN A 1 99 ? -10.141 7.940 7.439 1.00 93.75 99 ASN A O 1
ATOM 814 N N . GLY A 1 100 ? -9.207 6.800 5.754 1.00 93.88 100 GLY A N 1
ATOM 815 C CA . GLY A 1 100 ? -7.940 6.582 6.452 1.00 93.88 100 GLY A CA 1
ATOM 816 C C . GLY A 1 100 ? -8.056 5.554 7.583 1.00 93.88 100 GLY A C 1
ATOM 817 O O . GLY A 1 100 ? -8.942 4.696 7.588 1.00 93.88 100 GLY A O 1
ATOM 818 N N . THR A 1 101 ? -7.134 5.627 8.538 1.00 95.19 101 THR A N 1
ATOM 819 C CA . THR A 1 101 ? -7.153 4.837 9.775 1.00 95.19 101 THR A CA 1
ATOM 820 C C . THR A 1 101 ? -7.187 5.753 10.995 1.00 95.19 101 THR A C 1
ATOM 822 O O . THR A 1 101 ? -7.153 6.974 10.871 1.00 95.19 101 THR A O 1
ATOM 825 N N . SER A 1 102 ? -7.218 5.174 12.199 1.00 93.62 102 SER A N 1
ATOM 826 C CA . SER A 1 102 ? -7.075 5.954 13.435 1.00 93.62 102 SER A CA 1
ATOM 827 C C . SER A 1 102 ? -5.718 6.654 13.567 1.00 93.62 102 SER A C 1
ATOM 829 O O . SER A 1 102 ? -5.591 7.558 14.385 1.00 93.62 102 SER A O 1
ATOM 831 N N . LEU A 1 103 ? -4.708 6.220 12.805 1.00 93.62 103 LEU A N 1
ATOM 832 C CA . LEU A 1 103 ? -3.338 6.729 12.886 1.00 93.62 103 LEU A CA 1
ATOM 833 C C . LEU A 1 103 ? -2.958 7.602 11.690 1.00 93.62 103 LEU A C 1
ATOM 835 O O . LEU A 1 103 ? -2.125 8.494 11.828 1.00 93.62 103 LEU A O 1
ATOM 839 N N . TYR A 1 104 ? -3.540 7.346 10.516 1.00 95.19 104 TYR A N 1
ATOM 840 C CA . TYR A 1 104 ? -3.093 7.954 9.267 1.00 95.19 104 TYR A CA 1
ATOM 841 C C . TYR A 1 104 ? -4.264 8.446 8.428 1.00 95.19 104 TYR 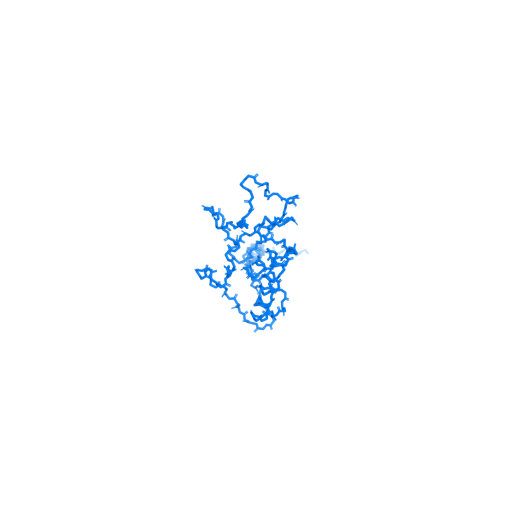A C 1
ATOM 843 O O . TYR A 1 104 ? -5.247 7.735 8.217 1.00 95.19 104 TYR A O 1
ATOM 851 N N . SER A 1 105 ? -4.128 9.655 7.885 1.00 95.12 105 SER A N 1
ATOM 852 C CA . SER A 1 105 ? -5.096 10.194 6.935 1.00 95.12 105 SER A CA 1
ATOM 853 C C . SER A 1 105 ? -5.069 9.405 5.624 1.00 95.12 105 SER A C 1
ATOM 855 O O . SER A 1 105 ? -4.028 8.887 5.211 1.00 95.12 105 SER A O 1
ATOM 857 N N . ARG A 1 106 ? -6.205 9.364 4.916 1.00 95.31 106 ARG A N 1
ATOM 858 C CA . ARG A 1 106 ? -6.280 8.772 3.571 1.00 95.31 106 ARG A CA 1
ATOM 859 C C . ARG A 1 106 ? -5.206 9.341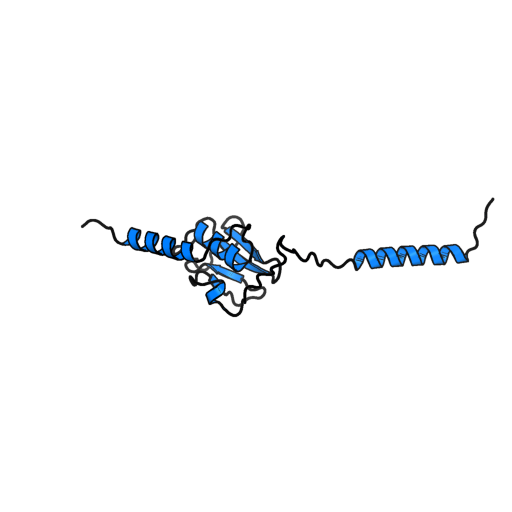 2.640 1.00 95.31 106 ARG A C 1
ATOM 861 O O . ARG A 1 106 ? -4.575 8.584 1.917 1.00 95.31 106 ARG A O 1
ATOM 868 N N . GLN A 1 107 ? -4.998 10.658 2.658 1.00 93.88 107 GLN A N 1
ATOM 869 C CA . GLN A 1 107 ? -4.046 11.322 1.765 1.00 93.88 107 GLN A CA 1
ATOM 870 C C . GLN A 1 107 ? -2.610 10.838 1.995 1.00 93.88 107 GLN A C 1
ATOM 872 O O . GLN A 1 107 ? -1.899 10.572 1.030 1.00 93.88 107 GLN A O 1
ATOM 877 N N . LEU A 1 108 ? -2.198 10.676 3.258 1.00 92.62 108 LEU A N 1
ATOM 878 C CA . LEU A 1 108 ? -0.886 10.120 3.581 1.00 92.62 108 LEU A CA 1
ATOM 879 C C . LEU A 1 108 ? -0.768 8.682 3.066 1.00 92.62 108 LEU A C 1
ATOM 881 O O . LEU A 1 108 ? 0.226 8.340 2.435 1.00 92.62 108 LEU A O 1
ATOM 885 N N . LEU A 1 109 ? -1.788 7.853 3.298 1.00 95.25 109 LEU A N 1
ATOM 886 C CA . LEU A 1 109 ? -1.801 6.469 2.821 1.00 95.25 109 LEU A CA 1
ATOM 887 C C . LEU A 1 109 ? -1.750 6.387 1.291 1.00 95.25 109 LEU A C 1
ATOM 889 O O . LEU A 1 109 ? -1.011 5.569 0.757 1.00 95.25 109 LEU A O 1
ATOM 893 N N . ASP A 1 110 ? -2.467 7.258 0.582 1.00 94.06 110 ASP A N 1
ATOM 894 C CA . ASP A 1 110 ? -2.418 7.345 -0.879 1.00 94.06 110 ASP A CA 1
ATOM 895 C C . ASP A 1 110 ? -0.998 7.677 -1.377 1.00 94.06 110 ASP A C 1
ATOM 897 O O . ASP A 1 110 ? -0.494 7.018 -2.288 1.00 94.06 110 ASP A O 1
ATOM 901 N N . GLU A 1 111 ? -0.323 8.659 -0.775 1.00 90.88 111 GLU A N 1
ATOM 902 C CA . GLU A 1 111 ? 1.051 9.028 -1.149 1.00 90.88 111 GLU A CA 1
ATOM 903 C C . GLU A 1 111 ? 2.067 7.931 -0.805 1.00 90.88 111 GLU A C 1
ATOM 905 O O . GLU A 1 111 ? 2.955 7.620 -1.605 1.00 90.88 111 GLU A O 1
ATOM 910 N N . MET A 1 112 ? 1.911 7.277 0.347 1.00 91.06 112 MET A N 1
ATOM 911 C CA . MET A 1 112 ? 2.771 6.164 0.745 1.00 91.06 112 MET A CA 1
ATOM 912 C C . MET A 1 112 ? 2.549 4.926 -0.130 1.00 91.06 112 MET A C 1
ATOM 914 O O . MET A 1 112 ? 3.513 4.236 -0.447 1.00 91.06 112 MET A O 1
ATOM 918 N N . ALA A 1 113 ? 1.319 4.659 -0.575 1.00 92.38 113 ALA A N 1
ATOM 919 C CA . ALA A 1 113 ? 1.022 3.571 -1.505 1.00 92.38 113 ALA A CA 1
ATOM 920 C C . ALA A 1 113 ? 1.605 3.842 -2.899 1.00 92.38 113 ALA A C 1
ATOM 922 O O . ALA A 1 113 ? 2.170 2.940 -3.512 1.00 92.38 113 ALA A O 1
ATOM 923 N N . LYS A 1 114 ? 1.525 5.080 -3.407 1.00 88.12 114 LYS A N 1
ATOM 924 C CA . LYS A 1 114 ? 2.165 5.463 -4.682 1.00 88.12 114 LYS A CA 1
ATOM 925 C C . LYS A 1 114 ? 3.683 5.380 -4.611 1.00 88.12 114 LYS A C 1
ATOM 927 O O . LYS A 1 114 ? 4.308 4.917 -5.559 1.00 88.12 114 LYS A O 1
ATOM 932 N N . THR A 1 115 ? 4.257 5.830 -3.494 1.00 84.62 115 THR A N 1
ATOM 933 C CA . THR A 1 115 ? 5.696 5.730 -3.231 1.00 84.62 115 THR A CA 1
ATOM 934 C C . THR A 1 115 ? 6.116 4.276 -3.216 1.00 84.62 115 THR A C 1
ATOM 936 O O . THR A 1 115 ? 7.051 3.920 -3.918 1.00 84.62 115 THR A O 1
ATOM 939 N N . ALA A 1 116 ? 5.372 3.425 -2.506 1.00 86.81 116 ALA A N 1
ATOM 940 C CA . ALA A 1 116 ? 5.631 2.003 -2.514 1.00 86.81 116 ALA A CA 1
ATOM 941 C C . ALA A 1 116 ? 5.513 1.439 -3.935 1.00 86.81 116 ALA A C 1
ATOM 943 O O . ALA A 1 116 ? 6.444 0.805 -4.388 1.00 86.81 116 ALA A O 1
ATOM 944 N N . THR A 1 117 ? 4.448 1.694 -4.685 1.00 85.88 117 THR A N 1
ATOM 945 C CA . THR A 1 117 ? 4.192 1.068 -6.003 1.00 85.88 117 THR A CA 1
ATOM 946 C C . THR A 1 117 ? 4.881 1.736 -7.200 1.00 85.88 117 THR A C 1
ATOM 948 O O . THR A 1 117 ? 4.516 1.466 -8.342 1.00 85.88 117 THR A O 1
ATOM 951 N N . ASN A 1 118 ? 5.836 2.648 -6.979 1.00 75.25 118 ASN A N 1
ATOM 952 C CA . ASN A 1 118 ? 6.474 3.434 -8.046 1.00 75.25 118 ASN A CA 1
ATOM 953 C C . ASN A 1 118 ? 5.489 4.202 -8.957 1.00 75.25 118 ASN A C 1
ATOM 955 O O . ASN A 1 118 ? 5.841 4.631 -10.056 1.00 75.25 118 ASN A O 1
ATOM 959 N N . GLN A 1 119 ? 4.256 4.444 -8.501 1.00 67.06 119 GLN A N 1
ATOM 960 C CA . GLN A 1 119 ? 3.213 5.137 -9.267 1.00 67.06 119 GLN A CA 1
ATOM 961 C C . GLN A 1 119 ? 3.313 6.669 -9.179 1.00 67.06 119 GLN A C 1
ATOM 963 O O . GLN A 1 119 ? 2.346 7.382 -9.459 1.00 67.06 119 GLN A O 1
ATOM 968 N N . HIS A 1 120 ? 4.471 7.215 -8.797 1.00 56.00 120 HIS A N 1
ATOM 969 C CA . HIS A 1 120 ? 4.671 8.662 -8.758 1.00 56.00 120 HIS A CA 1
ATOM 970 C C . HIS A 1 120 ? 4.508 9.274 -10.150 1.00 56.00 120 HIS A C 1
ATOM 972 O O . HIS A 1 120 ? 5.266 9.012 -11.086 1.00 56.00 120 HIS A O 1
ATOM 978 N N . SER A 1 121 ? 3.530 10.167 -10.281 1.00 42.88 121 SER A N 1
ATOM 979 C CA . SER A 1 121 ? 3.365 10.997 -11.466 1.00 42.88 121 SER A CA 1
ATOM 980 C C . SER A 1 121 ? 4.456 12.072 -11.500 1.00 42.88 121 SER A C 1
ATOM 982 O O . SER A 1 121 ? 4.190 13.194 -11.090 1.00 42.88 121 SER A O 1
ATOM 984 N N . LYS A 1 122 ? 5.669 11.744 -11.970 1.00 41.34 122 LYS A N 1
ATOM 985 C CA . LYS A 1 122 ? 6.744 12.645 -12.472 1.00 41.34 122 LYS A CA 1
ATOM 986 C C . LYS A 1 122 ? 7.122 13.920 -11.692 1.00 41.34 122 LYS A C 1
ATOM 988 O O . LYS A 1 122 ? 7.985 14.665 -12.145 1.00 41.34 122 LYS A O 1
ATOM 993 N N . LYS A 1 123 ? 6.538 14.211 -10.539 1.00 38.97 123 LYS A N 1
ATOM 994 C CA . LYS A 1 123 ? 6.972 15.290 -9.666 1.00 38.97 123 LYS A CA 1
ATOM 995 C C . LYS A 1 123 ? 7.841 14.633 -8.626 1.00 38.97 123 LYS A C 1
ATOM 997 O O . LYS A 1 123 ? 7.340 14.088 -7.652 1.00 38.97 123 LYS A O 1
ATOM 1002 N N . ILE A 1 124 ? 9.138 14.647 -8.909 1.00 44.03 124 ILE A N 1
ATOM 1003 C CA . ILE A 1 124 ? 10.193 14.397 -7.937 1.00 44.03 124 ILE A CA 1
ATOM 1004 C C . ILE A 1 124 ? 9.864 15.279 -6.729 1.00 44.03 124 ILE A C 1
ATOM 1006 O O . ILE A 1 124 ? 10.096 16.486 -6.756 1.00 44.03 124 ILE A O 1
ATOM 1010 N N . PHE A 1 125 ? 9.238 14.701 -5.708 1.00 45.75 125 PHE A N 1
ATOM 1011 C CA . PHE A 1 125 ? 9.150 15.330 -4.405 1.00 45.75 125 PHE A CA 1
ATOM 1012 C C . PHE A 1 125 ? 10.461 14.977 -3.715 1.00 45.75 125 PHE A C 1
ATOM 1014 O O . PHE A 1 125 ? 10.688 13.804 -3.413 1.00 45.75 125 PHE A O 1
ATOM 1021 N N . PRO A 1 126 ? 11.376 15.940 -3.525 1.00 42.06 126 PRO A N 1
ATOM 1022 C CA . PRO A 1 126 ? 12.607 15.654 -2.819 1.00 42.06 126 PRO A CA 1
ATOM 1023 C C . PRO A 1 126 ? 12.227 15.198 -1.409 1.00 42.06 126 PRO A C 1
ATOM 1025 O O . PRO A 1 126 ? 11.389 15.825 -0.758 1.00 42.06 126 PRO A O 1
ATOM 1028 N N . LEU A 1 127 ? 12.865 14.127 -0.931 1.00 49.16 127 LEU A N 1
ATOM 1029 C CA . LEU A 1 127 ? 12.722 13.563 0.422 1.00 49.16 127 LEU A CA 1
ATOM 1030 C C . LEU A 1 127 ? 12.834 14.618 1.548 1.00 49.16 127 LEU A C 1
ATOM 1032 O O . LEU A 1 127 ? 12.382 14.392 2.665 1.00 49.16 127 LEU A O 1
ATOM 1036 N N . LEU A 1 128 ? 13.351 15.808 1.234 1.00 47.62 128 LEU A N 1
ATOM 1037 C CA . LEU A 1 128 ? 13.371 17.000 2.080 1.00 47.62 128 LEU A CA 1
ATOM 1038 C C . LEU A 1 128 ? 11.975 17.569 2.429 1.00 47.62 128 LEU A C 1
ATOM 1040 O O . LEU A 1 128 ? 11.841 18.229 3.456 1.00 47.62 128 LEU A O 1
ATOM 1044 N N . PHE A 1 129 ? 10.925 17.318 1.637 1.00 47.88 129 PHE A N 1
ATOM 1045 C CA . PHE A 1 129 ? 9.567 17.813 1.935 1.00 47.88 129 PHE A CA 1
ATOM 1046 C C . PHE A 1 129 ? 8.815 16.963 2.972 1.00 47.88 129 PHE A C 1
ATOM 1048 O O . PHE A 1 129 ? 7.967 17.494 3.690 1.00 47.88 129 PHE A O 1
ATOM 1055 N N . LEU A 1 130 ? 9.154 15.675 3.108 1.00 50.34 130 LEU A N 1
ATOM 1056 C CA . LEU A 1 130 ? 8.581 14.800 4.140 1.00 50.34 130 LEU A CA 1
ATOM 1057 C C . LEU A 1 130 ? 8.995 15.240 5.552 1.00 50.34 130 LEU A C 1
ATOM 1059 O O . LEU A 1 130 ? 8.172 15.191 6.463 1.00 50.34 130 LEU A O 1
ATOM 1063 N N . GLY A 1 131 ? 10.215 15.767 5.719 1.00 47.53 131 GLY A N 1
ATOM 1064 C CA . GLY A 1 131 ? 10.672 16.329 6.996 1.00 47.53 131 GLY A CA 1
ATOM 1065 C C . GLY A 1 131 ? 9.791 17.481 7.497 1.00 47.53 131 GLY A C 1
ATOM 1066 O O . GLY A 1 131 ? 9.412 17.504 8.664 1.00 47.53 131 GLY A O 1
ATOM 1067 N N . ARG A 1 132 ? 9.363 18.385 6.603 1.00 48.12 132 ARG A N 1
ATOM 1068 C CA . ARG A 1 132 ? 8.517 19.535 6.979 1.00 48.12 132 ARG A CA 1
ATOM 1069 C C . ARG A 1 132 ? 7.063 19.174 7.290 1.00 48.12 132 ARG A C 1
ATOM 1071 O O . ARG A 1 132 ? 6.423 19.863 8.078 1.00 48.12 132 ARG A O 1
ATOM 1078 N N . LEU A 1 133 ? 6.527 18.107 6.695 1.00 49.56 133 LEU A N 1
ATOM 1079 C CA . LEU A 1 133 ? 5.168 17.641 7.002 1.00 49.56 133 LEU A CA 1
ATOM 1080 C C . LEU A 1 133 ? 5.091 16.991 8.393 1.00 49.56 133 LEU A C 1
ATOM 1082 O O . LEU A 1 133 ? 4.096 17.163 9.093 1.00 49.56 133 LEU A O 1
ATOM 1086 N N . ILE A 1 134 ? 6.158 16.307 8.817 1.00 52.84 134 ILE A N 1
ATOM 1087 C CA . ILE A 1 134 ? 6.257 15.698 10.152 1.00 52.84 134 ILE A CA 1
ATOM 1088 C C . ILE A 1 134 ? 6.371 16.781 11.237 1.00 52.84 134 ILE A C 1
ATOM 1090 O O . ILE A 1 134 ? 5.699 16.680 12.262 1.00 52.84 134 ILE A O 1
ATOM 1094 N N . GLU A 1 135 ? 7.128 17.857 10.997 1.00 46.78 135 GLU A N 1
ATOM 1095 C CA . GLU A 1 135 ? 7.210 18.990 11.936 1.00 46.78 135 GLU A CA 1
ATOM 1096 C C . GLU A 1 135 ? 5.852 19.679 12.151 1.00 46.78 135 GLU A C 1
ATOM 1098 O O . GLU A 1 135 ? 5.494 19.998 13.286 1.00 46.78 135 GLU A O 1
ATOM 1103 N N . GLY A 1 136 ? 5.048 19.834 11.093 1.00 45.41 136 GLY A N 1
ATOM 1104 C CA . GLY A 1 136 ? 3.717 20.443 11.194 1.00 45.41 136 GLY A CA 1
ATOM 1105 C C . GLY A 1 136 ? 2.704 19.604 11.984 1.00 45.41 136 GLY A C 1
ATOM 1106 O O . GLY A 1 136 ? 1.900 20.151 12.739 1.00 45.41 136 GLY A O 1
ATOM 1107 N N . VAL A 1 137 ? 2.753 18.272 11.862 1.00 49.88 137 VAL A N 1
ATOM 1108 C CA . VAL A 1 137 ? 1.841 17.372 12.593 1.00 49.88 137 VAL A CA 1
ATOM 1109 C C . VAL A 1 137 ? 2.224 17.266 14.073 1.00 49.88 137 VAL A C 1
ATOM 1111 O O . VAL A 1 137 ? 1.341 17.224 14.929 1.00 49.88 137 VAL A O 1
ATOM 1114 N N . VAL A 1 138 ? 3.521 17.299 14.400 1.00 51.56 138 VAL A N 1
ATOM 1115 C CA . VAL A 1 138 ? 3.992 17.257 15.796 1.00 51.56 138 VAL A CA 1
ATOM 1116 C C . VAL A 1 138 ? 3.706 18.573 16.532 1.00 51.56 138 VAL A C 1
ATOM 1118 O O . VAL A 1 138 ? 3.324 18.538 17.700 1.00 51.56 138 VAL A O 1
ATOM 1121 N N . GLN A 1 139 ? 3.789 19.730 15.865 1.00 49.41 139 GLN A N 1
ATOM 1122 C CA . GLN A 1 139 ? 3.445 21.016 16.492 1.00 49.41 139 GLN A CA 1
ATOM 1123 C C . GLN A 1 139 ? 1.934 21.210 16.703 1.00 49.41 139 GLN A C 1
ATOM 1125 O O . GLN A 1 139 ? 1.532 21.843 17.678 1.00 49.41 139 GLN A O 1
ATOM 1130 N N . SER A 1 140 ? 1.077 20.625 15.857 1.00 44.94 140 SER A N 1
ATOM 1131 C CA . SER A 1 140 ? -0.383 20.741 16.008 1.00 44.94 140 SER A CA 1
ATOM 1132 C C . SER A 1 140 ? -0.964 19.906 17.158 1.00 44.94 140 SER A C 1
ATOM 1134 O O . SER A 1 140 ? -2.081 20.185 17.588 1.00 44.94 140 SER A O 1
ATOM 1136 N N . ALA A 1 141 ? -0.248 18.895 17.658 1.00 49.53 141 ALA A N 1
ATOM 1137 C CA . ALA A 1 141 ? -0.703 18.062 18.777 1.00 49.53 141 ALA A CA 1
ATOM 1138 C C . ALA A 1 141 ? -0.291 18.611 20.160 1.00 49.53 141 ALA A C 1
ATOM 1140 O O . ALA A 1 141 ? -0.731 18.088 21.180 1.00 49.53 141 ALA A O 1
ATOM 1141 N N . GLY A 1 142 ? 0.547 19.655 20.202 1.00 46.88 142 GLY A N 1
ATOM 1142 C CA . GLY A 1 142 ? 1.115 20.206 21.436 1.00 46.88 142 GLY A CA 1
ATOM 1143 C C . GLY A 1 142 ? 0.417 21.445 22.000 1.00 46.88 142 GLY A C 1
ATOM 1144 O O . GLY A 1 142 ? 0.842 21.929 23.042 1.00 46.88 142 GLY A O 1
ATOM 1145 N N . ASN A 1 143 ? -0.623 21.974 21.347 1.00 51.00 143 ASN A N 1
ATOM 1146 C CA . ASN A 1 143 ? -1.265 23.224 21.768 1.00 51.00 143 ASN A CA 1
ATOM 1147 C C . ASN A 1 143 ? -2.709 22.985 22.236 1.00 51.00 143 ASN A C 1
ATOM 1149 O O . ASN A 1 143 ? -3.675 23.337 21.560 1.00 51.00 143 ASN A O 1
ATOM 1153 N N . LEU A 1 144 ? -2.844 22.350 23.401 1.00 44.75 144 LEU A N 1
ATOM 1154 C CA . LEU A 1 144 ? -4.060 22.415 24.211 1.00 44.75 144 LEU A CA 1
ATOM 1155 C C . LEU A 1 144 ? -3.896 23.582 25.200 1.00 44.75 144 LEU A C 1
ATOM 1157 O O . LEU A 1 144 ? -2.946 23.550 25.984 1.00 44.75 144 LEU A O 1
ATOM 1161 N N . PRO A 1 145 ? -4.763 24.611 25.176 1.00 48.06 145 PRO A N 1
ATOM 1162 C CA . PRO A 1 145 ? -4.730 25.670 26.176 1.00 48.06 145 PRO A CA 1
ATOM 1163 C C . PRO A 1 145 ? -5.183 25.112 27.532 1.00 48.06 145 PRO A C 1
ATOM 1165 O O . PRO A 1 145 ? -6.266 24.531 27.636 1.00 48.06 145 PRO A O 1
ATOM 1168 N N . GLY A 1 146 ? -4.326 25.271 28.542 1.00 42.81 146 GLY A N 1
ATOM 1169 C CA . GLY A 1 146 ? -4.712 25.258 29.954 1.00 42.81 146 GLY A CA 1
ATOM 1170 C C . GLY A 1 146 ? -5.170 26.636 30.407 1.00 42.81 146 GLY A C 1
ATOM 1171 O O . GLY A 1 146 ? -4.776 27.627 29.749 1.00 42.81 146 GLY A O 1
#

Foldseek 3Di:
DDDDDPVVVVVVVVVVVVVVVVVVVPDPPPVVADPVRDDPDDPPVPCCQLPVVVQWDWDPDPPTETEGPQDDPPDDQDPVQFDWLAQPPSRYTYTQGPQGHPVDGSVVSVVSSCSNNVVDPPPPPDPVVVVVVVVVVVVVVPDDDD

pLDDT: mean 71.16, std 19.66, range [38.0, 96.62]